Protein 8OV0 (pdb70)

InterPro domains:
  IPR001007 VWFC domain [PS01208] (5296-5344)
  IPR001007 VWFC domain [PS50184] (5276-5345)
  IPR001007 VWFC domain [PS50184] (5381-5448)
  IPR001007 VWFC domain [SM00214] (396-443)
  IPR001007 VWFC domain [SM00214] (763-827)
  IPR001007 VWFC domain [SM00214] (865-907)
  IPR001007 VWFC domain [SM00214] (4852-4917)
  IPR001007 VWFC domain [SM00214] (5278-5344)
  IPR001007 VWFC domain [SM00214] (5383-5447)
  IPR001007 VWFC domain [SM00215] (396-464)
  IPR001007 VWFC domain [SM00215] (865-934)
  IPR001846 von Willebrand factor, type D domain [PF00094] (81-218)
  IPR001846 von Willebrand factor, type D domain [PF00094] (434-587)
  IPR001846 von Willebrand factor, type D domain [PF00094] (903-1051)
  IPR001846 von Willebrand factor, type D domain [PF00094] (4921-5080)
  IPR001846 von Willebrand factor, type D domain [PS51233] (79-249)
  IPR001846 von Willebrand factor, type D domain [PS51233] (432-607)
  IPR001846 von Willebrand factor, type D domain [PS51233] (901-1072)
  IPR001846 von Willebrand factor, type D domain [PS51233] (4919-5103)
  IPR001846 von Willebrand factor, type D domain [SM00216] (69-227)

B-factor: mean 18.99, std 10.09, range [4.97, 63.89]

Secondary structure (DSSP, 8-state):
--S--SPEEEEPPPB------SSTT-EEEEEHHHHHHTT---S-TT-EEEEEEEEETTBTTS-GGGGT--EEEETTTEEEEEGGGS-SSS-----EEEEEEEEEPPSS--

Sequence (110 aa):
GGRDCHPRCTTWTKWFDVDFPSPGPHGGDKETYNNIIRSGEKKICRRPEEITRLQCCRAKSHPEVSIEHLGQVVQCSREEGLVCRNQDQQGPFKMCLNYEVRVLCCETPKGCP

Organism: Homo sapiens (NCBI:txid9606)

Nearest PDB structures (foldseek):
  8ov0-assembly1_A  TM=1.009E+00  e=3.315E-21  Homo sapiens
  8oer-assembly1_I  TM=9.069E-01  e=1.353E-08  Homo sapiens
  7a5o-assembly1_E  TM=8.402E-01  e=1.024E-05  Homo sapiens
  6tm6-assembly1_A  TM=7.935E-01  e=8.227E-06  Homo sapiens
  8ck2-assembly1_A  TM=7.857E-01  e=8.227E-06  Homo sapiens

Solvent-accessible surface area: 6932 Å² total; per-residue (Å²): 127,90,95,107,34,127,58,54,62,88,83,20,125,56,1,44,44,44,150,12,67,108,30,96,164,16,8,0,65,0,19,28,87,52,0,90,198,62,67,58,182,25,34,77,108,99,33,62,60,67,144,14,68,24,67,1,90,89,88,59,166,66,52,15,131,165,73,49,23,80,41,105,61,20,58,114,68,0,0,26,0,124,0,87,67,5,98,45,153,84,92,61,2,62,22,0,9,0,58,0,28,4,11,70,73,51,100,85,31,171

GO terms:
  GO:0070701 mucus layer (C, IDA)
  GO:0005576 extracellular region (C, EXP)
  GO:0005796 Golgi lumen (C, TAS)
  GO:0005886 plasma membrane (C, TAS)
  GO:0005576 extracellular region (C, IDA)
  GO:0005201 extracellular matrix structural constituent (F, TAS)
  GO:0070062 extracellular exosome (C, HDA)

Structure (mmCIF, N/CA/C/O backbone):
data_8OV0
#
_entry.id   8OV0
#
_cell.length_a   30.659
_cell.length_b   22.921
_cell.length_c   66.231
_cell.angle_alpha   90.000
_cell.angle_beta   94.910
_cell.angle_gamma   90.000
#
_symmetry.space_group_name_H-M   'P 1 21 1'
#
loop_
_entity.id
_entity.type
_entity.pdbx_description
1 polymer Mucin-5AC
2 non-polymer 'CALCIUM ION'
3 non-polymer 'CHLORIDE ION'
4 water water
#
loop_
_atom_site.group_PDB
_atom_site.id
_atom_site.type_symbol
_atom_site.label_atom_id
_atom_site.label_alt_id
_atom_site.label_comp_id
_atom_site.label_asym_id
_atom_site.label_entity_id
_atom_site.label_seq_id
_atom_site.pdbx_PDB_ins_code
_atom_site.Cartn_x
_atom_site.Cartn_y
_atom_site.Cartn_z
_atom_site.occupancy
_atom_site.B_iso_or_equiv
_atom_site.auth_seq_id
_atom_site.auth_comp_id
_atom_site.auth_asym_id
_atom_site.auth_atom_id
_atom_site.pdbx_PDB_model_num
ATOM 1 N N . GLY A 1 1 ? -13.87872 -3.04350 48.67214 1.000 15.82209 3516 GLY A N 1
ATOM 2 C CA . GLY A 1 1 ? -14.87591 -4.08756 48.50969 1.000 17.20845 3516 GLY A CA 1
ATOM 3 C C . GLY A 1 1 ? -14.24748 -5.46118 48.48501 1.000 18.72850 3516 GLY A C 1
ATOM 4 O O . GLY A 1 1 ? -13.03794 -5.60046 48.68064 1.000 18.55742 3516 GLY A O 1
ATOM 5 N N . GLY A 1 2 ? -15.06166 -6.48385 48.24645 1.000 16.49232 3517 GLY A N 1
ATOM 6 C CA . GLY A 1 2 ? -14.56192 -7.84021 48.25662 1.000 15.72044 3517 GLY A CA 1
ATOM 7 C C . GLY A 1 2 ? -14.00463 -8.33686 46.94690 1.000 19.08054 3517 GLY A C 1
ATOM 8 O O . GLY A 1 2 ? -13.77879 -9.54406 46.80133 1.000 19.83132 3517 GLY A O 1
ATOM 9 N N . ARG A 1 3 ? -13.77249 -7.45534 45.98031 1.000 18.55182 3518 ARG A N 1
ATOM 10 C CA . ARG A 1 3 ? -13.19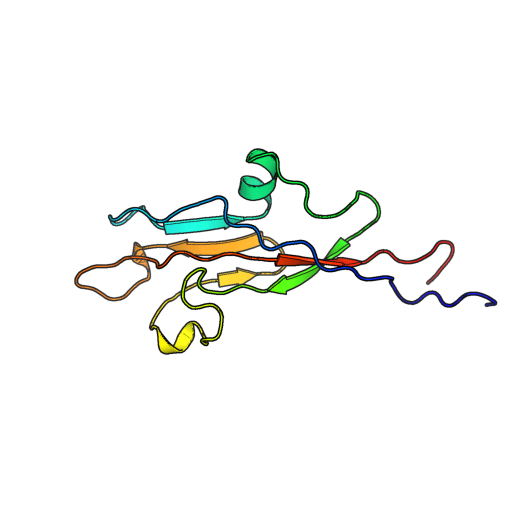057 -7.86718 44.71399 1.000 18.37243 3518 ARG A CA 1
ATOM 11 C C . ARG A 1 3 ? -11.95519 -7.03089 44.39418 1.000 18.94266 3518 ARG A C 1
ATOM 12 O O . ARG A 1 3 ? -11.90755 -5.82609 44.67179 1.000 14.32790 3518 ARG A O 1
ATOM 15 N N . ASP A 1 4 ? -10.94311 -7.71049 43.85366 1.000 15.59965 3519 ASP A N 1
ATOM 16 C CA . ASP A 1 4 ? -9.81735 -7.10011 43.14860 1.000 18.38091 3519 ASP A CA 1
ATOM 17 C C . ASP A 1 4 ? -10.31988 -6.48778 41.84947 1.000 22.44605 3519 ASP A C 1
ATOM 18 O O . ASP A 1 4 ? -10.63399 -7.20700 40.89997 1.000 22.05847 3519 ASP A O 1
ATOM 23 N N . CYS A 1 5 ? -10.40002 -5.16306 41.81221 1.000 23.82204 3520 CYS A N 1
ATOM 24 C CA . CYS A 1 5 ? -10.93743 -4.44072 40.66979 1.000 28.22902 3520 CYS A CA 1
ATOM 25 C C . CYS A 1 5 ? -9.90928 -3.89866 39.69333 1.000 24.04180 3520 CYS A C 1
ATOM 26 O O . CYS A 1 5 ? -10.30506 -3.19246 38.75740 1.000 26.92906 3520 CYS A O 1
ATOM 29 N N . HIS A 1 6 ? -8.62520 -4.18964 39.85793 1.000 20.37534 3521 HIS A N 1
ATOM 30 C CA . HIS A 1 6 ? -7.68486 -3.63987 38.89292 1.000 21.24222 3521 HIS A CA 1
ATOM 31 C C . HIS A 1 6 ? -7.89070 -4.32187 37.53943 1.000 24.00047 3521 HIS A C 1
ATOM 32 O O . HIS A 1 6 ? -8.31342 -5.47782 37.47881 1.000 21.82922 3521 HIS A O 1
ATOM 39 N N . PRO A 1 7 ? -7.64087 -3.61100 36.43873 1.000 17.25669 3522 PRO A N 1
ATOM 40 C CA . PRO A 1 7 ? -7.98397 -4.15573 35.12272 1.000 21.27051 3522 PRO A CA 1
ATOM 41 C C . PRO A 1 7 ? -7.24984 -5.45900 34.84498 1.000 17.79705 3522 PRO A C 1
ATOM 42 O O . PRO A 1 7 ? -6.10128 -5.64777 35.25188 1.000 21.74389 3522 PRO A O 1
ATOM 46 N N . ARG A 1 8 ? -7.93769 -6.36343 34.15481 1.000 20.54126 3523 ARG A N 1
ATOM 47 C CA . ARG A 1 8 ? -7.32097 -7.55359 33.59205 1.000 17.35199 3523 ARG A CA 1
ATOM 48 C C . ARG A 1 8 ? -6.84162 -7.20544 32.19069 1.000 16.78623 3523 ARG A C 1
ATOM 49 O O . ARG A 1 8 ? -7.61821 -6.70843 31.36994 1.000 16.52828 3523 ARG A O 1
ATOM 51 N N . CYS A 1 9 ? -5.56581 -7.44130 31.93099 1.000 18.80057 3524 CYS A N 1
ATOM 52 C CA . CYS A 1 9 ? -4.92558 -6.97811 30.71020 1.000 19.18588 3524 CYS A CA 1
ATOM 53 C C . CYS A 1 9 ? -4.29601 -8.16002 29.98744 1.000 21.27905 3524 CYS A C 1
ATOM 54 O O . CYS A 1 9 ? -3.63601 -8.99947 30.61070 1.000 21.12135 3524 CYS A O 1
ATOM 57 N N A THR A 1 10 ? -4.49659 -8.21271 28.66606 0.620 14.85624 3525 THR A N 1
ATOM 58 N N B THR A 1 10 ? -4.52052 -8.23497 28.68293 0.380 14.92013 3525 THR A N 1
ATOM 59 C CA A THR A 1 10 ? -4.03736 -9.30645 27.81192 0.620 15.96810 3525 THR A CA 1
ATOM 60 C CA B THR A 1 10 ? -3.93084 -9.28269 27.87014 0.380 15.97121 3525 THR A CA 1
ATOM 61 C C A THR A 1 10 ? -3.46901 -8.72454 26.52325 0.620 14.05995 3525 THR A C 1
ATOM 62 C C B THR A 1 10 ? -3.39800 -8.65152 26.59606 0.380 14.14731 3525 THR A C 1
ATOM 63 O O A THR A 1 10 ? -4.12241 -7.88653 25.89519 0.620 15.43932 3525 THR A O 1
ATOM 64 O O B THR A 1 10 ? -3.97779 -7.69173 26.07965 0.380 15.69900 3525 THR A O 1
ATOM 71 N N . TRP A 1 11 ? -2.27521 -9.16623 26.11597 1.000 13.96186 3526 TRP A N 1
ATOM 72 C CA . TRP A 1 11 ? -1.70858 -8.70438 24.85425 1.000 11.55115 3526 TRP A CA 1
ATOM 73 C C . TRP A 1 11 ? -2.29329 -9.45190 23.66787 1.000 13.26308 3526 TRP A C 1
ATOM 74 O O . TRP A 1 11 ? -2.48493 -10.67373 23.70697 1.000 13.36184 3526 TRP A O 1
ATOM 85 N N . THR A 1 12 ? -2.51519 -8.71542 22.58208 1.000 12.21082 3527 THR A N 1
ATOM 86 C CA . THR A 1 12 ? -2.90959 -9.35148 21.34381 1.000 11.06973 3527 THR A CA 1
ATOM 87 C C . THR A 1 12 ? -1.70652 -10.03656 20.72815 1.000 11.29360 3527 THR A C 1
ATOM 88 O O . THR A 1 12 ? -0.55577 -9.81046 21.11622 1.000 10.59391 3527 THR A O 1
ATOM 92 N N . LYS A 1 13 ? -1.97697 -10.82468 19.69649 1.000 11.49134 3528 LYS A N 1
ATOM 93 C CA . LYS A 1 13 ? -0.89406 -11.19763 18.81757 1.000 11.93566 3528 LYS A CA 1
ATOM 94 C C . LYS A 1 13 ? -0.36111 -9.95541 18.11243 1.000 12.26490 3528 LYS A C 1
ATOM 95 O O . LYS A 1 13 ? -0.93771 -8.86084 18.18824 1.000 10.40813 3528 LYS A O 1
ATOM 101 N N . TRP A 1 14 ? 0.75363 -10.14028 17.41364 1.000 10.83563 3529 TRP A N 1
ATOM 102 C CA . TRP A 1 14 ? 1.33801 -9.08829 16.58243 1.000 10.21649 3529 TRP A CA 1
ATOM 103 C C . TRP A 1 14 ? 0.66568 -9.06878 15.21384 1.000 10.16984 3529 TRP A C 1
ATOM 104 O O . TRP A 1 14 ? 0.48908 -10.11688 14.57406 1.000 11.07172 3529 TRP A O 1
ATOM 115 N N . PHE A 1 15 ? 0.29885 -7.87413 14.76498 1.000 9.16862 3530 PHE A N 1
ATOM 116 C CA . PHE A 1 15 ? -0.39696 -7.66968 13.50999 1.000 8.99052 3530 PHE A CA 1
ATOM 117 C C . PHE A 1 15 ? 0.54710 -7.07026 12.47996 1.000 7.08254 3530 PHE A C 1
ATOM 118 O O . PHE A 1 15 ? 1.34433 -6.17458 12.78570 1.000 11.15314 3530 PHE A O 1
ATOM 126 N N . ASP A 1 16 ? 0.42048 -7.52889 11.24044 1.000 8.81319 3531 ASP A N 1
ATOM 127 C CA . ASP A 1 16 ? 1.26373 -7.02917 10.16064 1.000 8.50092 3531 ASP A CA 1
ATOM 128 C C . ASP A 1 16 ? 0.39317 -7.09670 8.90472 1.000 8.65576 3531 ASP A C 1
ATOM 129 O O . ASP A 1 16 ? 0.42668 -8.06065 8.13245 1.000 7.90772 3531 ASP A O 1
ATOM 134 N N . VAL A 1 17 ? -0.45133 -6.07856 8.72467 1.000 9.44647 3532 VAL A N 1
ATOM 135 C CA . VAL A 1 17 ? -1.43975 -6.13358 7.65188 1.000 8.45119 3532 VAL A CA 1
ATOM 136 C C . VAL A 1 17 ? -1.03487 -5.32941 6.42520 1.000 8.52452 3532 VAL A C 1
ATOM 137 O O . VAL A 1 17 ? -1.68880 -5.45195 5.37626 1.000 12.20120 3532 VAL A O 1
ATOM 141 N N . ASP A 1 18 ? -0.00089 -4.49576 6.51387 1.000 6.47908 3533 ASP A N 1
ATOM 142 C CA . ASP A 1 18 ? 0.42353 -3.68152 5.38885 1.000 7.41521 3533 ASP A CA 1
ATOM 143 C C . ASP A 1 18 ? 1.89913 -3.99191 5.13908 1.000 10.11048 3533 ASP A C 1
ATOM 144 O O . ASP A 1 18 ? 2.59385 -4.52291 6.01298 1.000 13.03755 3533 ASP A O 1
ATOM 149 N N . PHE A 1 19 ? 2.35679 -3.74529 3.91478 1.000 10.44419 3534 PHE A N 1
ATOM 150 C CA . PHE A 1 19 ? 3.75737 -4.01171 3.56280 1.000 11.84273 3534 PHE A CA 1
ATOM 151 C C . PHE A 1 19 ? 4.21671 -2.83440 2.70965 1.000 10.28050 3534 PHE A C 1
ATOM 152 O O . PHE A 1 19 ? 3.52391 -2.47060 1.74445 1.000 13.68830 3534 PHE A O 1
ATOM 160 N N . PRO A 1 20 ? 5.36217 -2.22060 3.01108 1.000 11.33134 3535 PRO A N 1
ATOM 161 C CA . PRO A 1 20 ? 5.73006 -0.99724 2.29392 1.000 14.85378 3535 PRO A CA 1
ATOM 162 C C . PRO A 1 20 ? 6.09870 -1.26772 0.84495 1.000 13.05298 3535 PRO A C 1
ATOM 163 O O . PRO A 1 20 ? 6.68592 -2.29800 0.51280 1.000 16.38152 3535 PRO A O 1
ATOM 167 N N . SER A 1 21 ? 5.71771 -0.33137 -0.02596 1.000 14.96947 3536 SER A N 1
ATOM 168 C CA . SER A 1 21 ? 6.19714 -0.28272 -1.39996 1.000 16.61238 3536 SER A CA 1
ATOM 169 C C . SER A 1 21 ? 6.90574 1.05030 -1.64431 1.000 22.92082 3536 SER A C 1
ATOM 170 O O . SER A 1 21 ? 6.65610 2.01728 -0.91647 1.000 18.99059 3536 SER A O 1
ATOM 173 N N . PRO A 1 22 ? 7.83283 1.12310 -2.60588 1.000 19.01629 3537 PRO A N 1
ATOM 174 C CA . PRO A 1 22 ? 8.63761 2.34620 -2.76850 1.000 15.57368 3537 PRO A CA 1
ATOM 175 C C . PRO A 1 22 ? 7.82383 3.50017 -3.33645 1.000 18.75310 3537 PRO A C 1
ATOM 176 O O . PRO A 1 22 ? 6.71457 3.35126 -3.84740 1.000 17.89717 3537 PRO A O 1
ATOM 180 N N . GLY A 1 23 ? 8.41680 4.68034 -3.23642 1.000 16.46970 3538 GLY A N 1
ATOM 181 C CA . GLY A 1 23 ? 7.85384 5.86821 -3.82853 1.000 13.09034 3538 GLY A CA 1
ATOM 182 C C . GLY A 1 23 ? 7.42014 6.84478 -2.76214 1.000 17.29592 3538 GLY A C 1
ATOM 183 O O . GLY A 1 23 ? 7.19039 6.47960 -1.60249 1.000 15.38294 3538 GLY A O 1
ATOM 184 N N . PRO 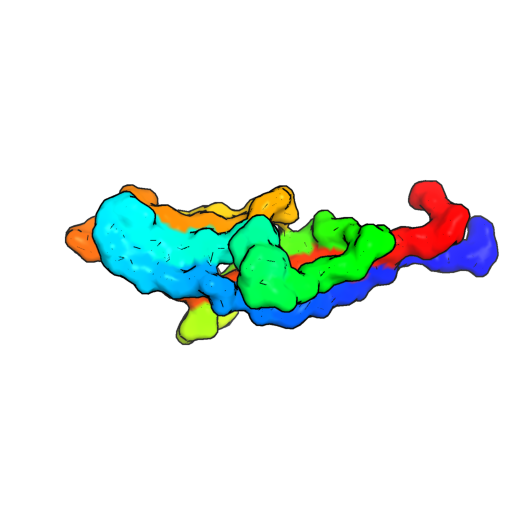A 1 24 ? 7.28200 8.11451 -3.14919 1.000 13.79374 3539 PRO A N 1
ATOM 185 C CA . PRO A 1 24 ? 6.99505 9.17012 -2.16403 1.000 21.92093 3539 PRO A CA 1
ATOM 186 C C . PRO A 1 24 ? 5.63406 9.07279 -1.49509 1.000 18.57692 3539 PRO A C 1
ATOM 187 O O . PRO A 1 24 ? 5.39554 9.78593 -0.51177 1.000 20.37707 3539 PRO A O 1
ATOM 191 N N . HIS A 1 25 ? 4.73315 8.21709 -1.94771 1.000 17.77643 3540 HIS A N 1
ATOM 192 C CA . HIS A 1 25 ? 3.47340 8.08842 -1.23360 1.000 18.90270 3540 HIS A CA 1
ATOM 193 C C . HIS A 1 25 ? 3.27495 6.69836 -0.63791 1.000 16.70511 3540 HIS A C 1
ATOM 194 O O . HIS A 1 25 ? 2.18075 6.38518 -0.15672 1.000 22.50973 3540 HIS A O 1
ATOM 201 N N . GLY A 1 26 ? 4.32468 5.87643 -0.59530 1.000 14.69164 3541 GLY A N 1
ATOM 202 C CA . GLY A 1 26 ? 4.25135 4.59381 0.07146 1.000 14.94854 3541 GLY A CA 1
ATOM 203 C C . GLY A 1 26 ? 4.55546 4.69736 1.55817 1.000 14.34380 3541 GLY A C 1
ATOM 204 O O . GLY A 1 26 ? 4.88950 5.75362 2.09629 1.000 10.12494 3541 GLY A O 1
ATOM 205 N N . GLY A 1 27 ? 4.44589 3.56017 2.22580 1.000 10.09203 3542 GLY A N 1
ATOM 206 C CA . GLY A 1 27 ? 4.69776 3.50444 3.64963 1.000 10.28871 3542 GLY A CA 1
ATOM 207 C C . GLY A 1 27 ? 4.16312 2.20355 4.21017 1.000 8.76542 3542 GLY A C 1
ATOM 208 O O . GLY A 1 27 ? 3.88725 1.25757 3.47330 1.000 12.53518 3542 GLY A O 1
ATOM 209 N N . ASP A 1 28 ? 4.03435 2.17757 5.53597 1.000 5.95148 3543 ASP A N 1
ATOM 210 C CA . ASP A 1 28 ? 3.51945 1.01080 6.25161 1.000 7.02185 3543 ASP A CA 1
ATOM 211 C C . ASP A 1 28 ? 2.52334 1.56329 7.25597 1.000 7.99883 3543 ASP A C 1
ATOM 212 O O . ASP A 1 28 ? 2.90336 2.32810 8.14580 1.000 10.24407 3543 ASP A O 1
ATOM 217 N N . LYS A 1 29 ? 1.24880 1.22451 7.08784 1.000 8.03095 3544 LYS A N 1
ATOM 218 C CA . LYS A 1 29 ? 0.16464 1.79751 7.88633 1.000 10.03398 3544 LYS A CA 1
ATOM 219 C C . LYS A 1 29 ? -0.47981 0.67048 8.68844 1.000 10.72841 3544 LYS A C 1
ATOM 220 O O . LYS A 1 29 ? -1.44352 0.04527 8.23715 1.000 10.44066 3544 LYS A O 1
ATOM 226 N N . GLU A 1 30 ? 0.08037 0.39472 9.86599 1.000 8.13496 3545 GLU A N 1
ATOM 227 C CA . GLU A 1 30 ? -0.47270 -0.60619 10.77574 1.000 6.79016 3545 GLU A CA 1
ATOM 228 C C . GLU A 1 30 ? -1.41219 0.07694 11.76163 1.000 7.57500 3545 GLU A C 1
ATOM 229 O O . GLU A 1 30 ? -1.20744 0.09189 12.96874 1.000 9.58442 3545 GLU A O 1
ATOM 235 N N . THR A 1 31 ? -2.45870 0.66291 11.20185 1.000 9.96427 3546 THR A N 1
ATOM 236 C CA . THR A 1 31 ? -3.47505 1.33377 11.99928 1.000 11.45391 3546 THR A CA 1
ATOM 237 C C . THR A 1 31 ? -4.54665 0.33497 12.42126 1.000 10.71885 3546 THR A C 1
ATOM 238 O O . THR A 1 31 ? -4.77662 -0.67573 11.75507 1.000 8.30441 3546 THR A O 1
ATOM 242 N N . TYR A 1 32 ? -5.22173 0.62992 13.53767 1.000 9.95168 3547 TYR A N 1
ATOM 243 C CA . TYR A 1 32 ? -6.32167 -0.23832 13.95750 1.000 7.38594 3547 TYR A CA 1
ATOM 244 C C . TYR A 1 32 ? -7.37212 -0.36597 12.85751 1.000 10.40584 3547 TYR A C 1
ATOM 245 O O . TYR A 1 32 ? -7.90233 -1.45401 12.62126 1.000 11.60354 3547 TYR A O 1
ATOM 254 N N . ASN A 1 33 ? -7.68127 0.74131 12.17367 1.000 13.25658 3548 ASN A N 1
ATOM 255 C CA . ASN A 1 33 ? -8.57671 0.70415 11.01656 1.000 12.74116 3548 ASN A CA 1
ATOM 256 C C . ASN A 1 33 ? -8.17585 -0.36606 10.00582 1.000 13.03028 3548 ASN A C 1
ATOM 257 O O . ASN A 1 33 ? -8.99108 -1.21555 9.62320 1.000 12.63005 3548 ASN A O 1
ATOM 262 N N . ASN A 1 34 ? -6.92229 -0.32678 9.54536 1.000 9.22404 3549 ASN A N 1
ATOM 263 C CA . ASN A 1 34 ? -6.47596 -1.28146 8.53161 1.000 9.26142 3549 ASN A CA 1
ATOM 264 C C . ASN A 1 34 ? -6.45300 -2.70266 9.06509 1.000 8.33353 3549 ASN A C 1
ATOM 265 O O . ASN A 1 34 ? -6.74792 -3.64425 8.31663 1.000 9.31449 3549 ASN A O 1
ATOM 270 N N . ILE A 1 35 ? -6.12661 -2.87175 10.34724 1.000 8.76214 3550 ILE A N 1
ATOM 271 C CA . ILE A 1 35 ? -6.03926 -4.20290 10.94457 1.000 8.83778 3550 ILE A CA 1
ATOM 272 C C . ILE A 1 35 ? -7.41657 -4.83900 10.99808 1.000 10.98503 3550 ILE A C 1
ATOM 273 O O . ILE A 1 35 ? -7.60405 -6.00023 10.61813 1.000 11.91460 3550 ILE A O 1
ATOM 278 N N . ILE A 1 36 ? -8.40274 -4.07446 11.45669 1.000 9.86460 3551 ILE A N 1
ATOM 279 C CA . ILE A 1 36 ? -9.77301 -4.58102 11.53867 1.000 11.60581 3551 ILE A CA 1
ATOM 280 C C . ILE A 1 36 ? -10.31255 -4.89847 10.15180 1.000 12.15749 3551 ILE A C 1
ATOM 281 O O . ILE A 1 36 ? -10.90882 -5.95538 9.92500 1.000 13.16740 3551 ILE A O 1
ATOM 286 N N . ARG A 1 37 ? -10.10335 -3.99711 9.20077 1.000 11.84040 3552 ARG A N 1
ATOM 287 C CA . ARG A 1 37 ? -10.60820 -4.23526 7.85630 1.000 12.60202 3552 ARG A CA 1
ATOM 288 C C . ARG A 1 37 ? -9.88355 -5.36497 7.14679 1.000 17.08548 3552 ARG A C 1
ATOM 289 O O . ARG A 1 37 ? -10.35885 -5.82570 6.10375 1.000 14.46907 3552 ARG A O 1
ATOM 297 N N . SER A 1 38 ? -8.75668 -5.82799 7.68443 1.000 11.29116 3553 SER A N 1
ATOM 298 C CA . SER A 1 38 ? -8.06445 -6.98293 7.15285 1.000 11.86448 3553 SER A CA 1
ATOM 299 C C . SER A 1 38 ? -8.59413 -8.29042 7.74386 1.000 13.27726 3553 SER A C 1
ATOM 300 O O . SER A 1 38 ? -7.98943 -9.34731 7.54000 1.000 18.24328 3553 SER A O 1
ATOM 303 N N . GLY A 1 39 ? -9.71210 -8.23527 8.45547 1.000 16.88764 3554 GLY A N 1
ATOM 304 C CA . GLY A 1 39 ? -10.31985 -9.41087 9.03869 1.000 15.61178 3554 GLY A CA 1
ATOM 305 C C . GLY A 1 39 ? -9.80812 -9.76297 10.41460 1.000 24.31092 3554 GLY A C 1
ATOM 306 O O . GLY A 1 39 ? -10.26635 -10.75525 10.99391 1.000 21.54804 3554 GLY A O 1
ATOM 307 N N . GLU A 1 40 ? -8.89133 -8.97540 10.96616 1.000 18.22353 3555 GLU A N 1
ATOM 308 C CA . GLU A 1 40 ? -8.28181 -9.29003 12.24923 1.000 15.35073 3555 GLU A CA 1
ATOM 309 C C . GLU A 1 40 ? -9.09570 -8.73947 13.40885 1.000 18.00111 3555 GLU A C 1
ATOM 310 O O . GLU A 1 40 ? -9.68056 -7.65241 13.32481 1.000 18.47282 3555 GLU A O 1
ATOM 316 N N . LYS A 1 41 ? -9.15404 -9.52657 14.48114 1.000 20.81427 3556 LYS A N 1
ATOM 317 C CA A LYS A 1 41 ? -9.69568 -9.07621 15.75377 0.497 21.81628 3556 LYS A CA 1
ATOM 318 C CA B LYS A 1 41 ? -9.69347 -9.08278 15.75724 0.503 21.81774 3556 LYS A CA 1
ATOM 319 C C . LYS A 1 41 ? -8.58039 -8.46732 16.59460 1.000 17.22803 3556 LYS A C 1
ATOM 320 O O . LYS A 1 41 ? -7.46702 -8.99499 16.63885 1.000 20.05669 3556 LYS A O 1
ATOM 331 N N . ILE A 1 42 ? -8.88724 -7.35236 17.26456 1.000 19.87256 3557 ILE A N 1
ATOM 332 C CA . ILE A 1 42 ? -7.92906 -6.73503 18.17978 1.000 19.13781 3557 ILE A CA 1
ATOM 333 C C . ILE A 1 42 ? -8.39289 -7.06484 19.60230 1.000 20.80343 3557 ILE A C 1
ATOM 334 O O . ILE A 1 42 ? -8.11876 -8.15941 20.10133 1.000 18.93050 3557 ILE A O 1
ATOM 339 N N . CYS A 1 43 ? -9.13242 -6.16603 20.25184 1.000 18.82159 3558 CYS A N 1
ATOM 340 C CA . CYS A 1 43 ? -9.62309 -6.41417 21.60250 1.000 23.00465 3558 CYS A CA 1
ATOM 341 C C . CYS A 1 43 ? -11.04559 -6.96774 21.55490 1.000 29.39469 3558 CYS A C 1
ATOM 342 O O . CYS A 1 43 ? -11.72538 -6.92253 20.52747 1.000 25.79719 3558 CYS A O 1
ATOM 345 N N . ARG A 1 44 ? -11.50176 -7.49166 22.68946 1.000 26.36340 3559 ARG A N 1
ATOM 346 C CA . ARG A 1 44 ? -12.92426 -7.77721 22.78373 1.000 30.55514 3559 ARG A CA 1
ATOM 347 C C . ARG A 1 44 ? -13.68536 -6.49588 23.10357 1.000 33.56149 3559 ARG A C 1
ATOM 348 O O . ARG A 1 44 ? -13.10561 -5.47277 23.48078 1.000 31.14416 3559 ARG A O 1
ATOM 351 N N . ARG A 1 45 ? -15.00418 -6.55187 22.92604 1.000 30.45275 3560 ARG A N 1
ATOM 352 C CA . ARG A 1 45 ? -15.83337 -5.36661 23.14196 1.000 39.85139 3560 ARG A CA 1
ATOM 353 C C . ARG A 1 45 ? -15.63735 -4.74572 24.51998 1.000 41.59489 3560 ARG A C 1
ATOM 354 O O . ARG A 1 45 ? -15.46725 -3.51760 24.59615 1.000 42.46528 3560 ARG A O 1
ATOM 356 N N . PRO A 1 46 ? -15.61976 -5.50566 25.62345 1.000 39.96272 3561 PRO A N 1
ATOM 357 C CA . PRO A 1 46 ? -15.47089 -4.87656 26.94636 1.000 40.10728 3561 PRO A CA 1
ATOM 358 C C . PRO A 1 46 ? -14.12150 -4.22609 27.18800 1.000 39.65845 3561 PRO A C 1
ATOM 359 O O . PRO A 1 46 ? -14.02490 -3.37198 28.07878 1.000 34.63459 3561 PRO A O 1
ATOM 363 N N . GLU A 1 47 ? -13.08687 -4.58220 26.43017 1.000 37.22336 3562 GLU A N 1
ATOM 364 C CA . GLU A 1 47 ? -11.73437 -4.14668 26.74203 1.000 22.80745 3562 GLU A CA 1
ATOM 365 C C . GLU A 1 47 ? -11.37797 -2.83486 26.04519 1.000 30.17087 3562 GLU A C 1
ATOM 366 O O . GLU A 1 47 ? -11.99387 -2.42891 25.05685 1.000 33.46774 3562 GLU A O 1
ATOM 372 N N . GLU A 1 48 ? -10.35713 -2.17235 26.58374 1.000 23.18021 3563 GLU A N 1
ATOM 373 C CA . GLU A 1 48 ? -9.87583 -0.90199 26.06736 1.000 31.35429 3563 GLU A CA 1
ATOM 374 C C . GLU A 1 48 ? -8.38981 -1.00481 25.75997 1.000 31.05580 3563 GLU A C 1
ATOM 375 O O . GLU A 1 48 ? -7.62714 -1.63292 26.50262 1.000 27.47425 3563 GLU A O 1
ATOM 377 N N . ILE A 1 49 ? -7.99631 -0.38649 24.65049 1.000 31.56433 3564 ILE A N 1
ATOM 378 C CA . ILE A 1 49 ? -6.59665 -0.30852 24.25429 1.000 25.70902 3564 ILE A CA 1
ATOM 379 C C . ILE A 1 49 ? -5.82893 0.53392 25.26483 1.000 22.39252 3564 ILE A C 1
ATOM 380 O O . ILE A 1 49 ? -6.07276 1.73618 25.42079 1.000 26.48633 3564 ILE A O 1
ATOM 385 N N . THR A 1 50 ? -4.90125 -0.09911 25.96736 1.000 19.89099 3565 THR A N 1
ATOM 386 C CA . THR A 1 50 ? -4.17389 0.52629 27.05681 1.000 21.50390 3565 THR A CA 1
ATOM 387 C C . THR A 1 50 ? -2.72041 0.81116 26.71793 1.000 20.12439 3565 THR A C 1
ATOM 388 O O . THR A 1 50 ? -2.14190 1.75698 27.25560 1.000 31.58729 3565 THR A O 1
ATOM 392 N N . ARG A 1 51 ? -2.12735 0.03694 25.81207 1.000 20.99454 3566 ARG A N 1
ATOM 393 C CA . ARG A 1 51 ? -0.73251 0.21271 25.43537 1.000 14.90924 3566 ARG A CA 1
ATOM 394 C C . ARG A 1 51 ? -0.56448 -0.33575 24.02699 1.000 16.19260 3566 ARG A C 1
ATOM 395 O O . ARG A 1 51 ? -1.25054 -1.28205 23.63220 1.000 14.19101 3566 ARG A O 1
ATOM 403 N N . LEU A 1 52 ? 0.31795 0.29736 23.26690 1.000 12.68574 3567 LEU A N 1
ATOM 404 C CA . LEU A 1 52 ? 0.71525 -0.17055 21.94500 1.000 12.42816 3567 LEU A CA 1
ATOM 405 C C . LEU A 1 52 ? 2.20090 -0.51279 21.96281 1.000 11.56833 3567 LEU A C 1
ATOM 406 O O . LEU A 1 52 ? 3.00238 0.19667 22.57855 1.000 14.33058 3567 LEU A O 1
ATOM 411 N N . GLN A 1 53 ? 2.58758 -1.58388 21.27456 1.000 9.54193 3568 GLN A N 1
ATOM 412 C CA . GLN A 1 53 ? 3.99971 -1.81291 21.01182 1.000 8.82069 3568 GLN A CA 1
ATOM 413 C C . GLN A 1 53 ? 4.18798 -1.99229 19.51682 1.000 9.60603 3568 GLN A C 1
ATOM 414 O O . GLN A 1 53 ? 3.30431 -2.50872 18.82096 1.000 7.87412 3568 GLN A O 1
ATOM 420 N N A CYS A 1 54 ? 5.35724 -1.54691 19.04346 0.757 11.67136 3569 CYS A N 1
ATOM 421 N N B CYS A 1 54 ? 5.32306 -1.52748 19.01541 0.243 11.64496 3569 CYS A N 1
ATOM 422 C CA A CYS A 1 54 ? 5.70473 -1.47532 17.62922 0.757 10.49466 3569 CYS A CA 1
ATOM 423 C CA B CYS A 1 54 ? 5.62051 -1.68123 17.60409 0.243 10.45832 3569 CYS A CA 1
ATOM 424 C C A CYS A 1 54 ? 7.13186 -1.98015 17.42782 0.757 10.85190 3569 CYS A C 1
ATOM 425 C C B CYS A 1 54 ? 7.08547 -2.04547 17.44349 0.243 10.84612 3569 CYS A C 1
ATOM 426 O O A CYS A 1 54 ? 8.01024 -1.69802 18.24811 0.757 11.64031 3569 CYS A O 1
ATOM 427 O O B CYS A 1 54 ? 7.92343 -1.75255 18.29961 0.243 11.68429 3569 CYS A O 1
ATOM 432 N N . ARG A 1 55 ? 7.38145 -2.69135 16.32341 1.000 8.68631 3570 ARG A N 1
ATOM 433 C CA . ARG A 1 55 ? 8.74985 -3.11033 16.01840 1.000 8.38048 3570 ARG A CA 1
ATOM 434 C C . ARG A 1 55 ? 8.87875 -3.43491 14.53580 1.000 9.01400 3570 ARG A C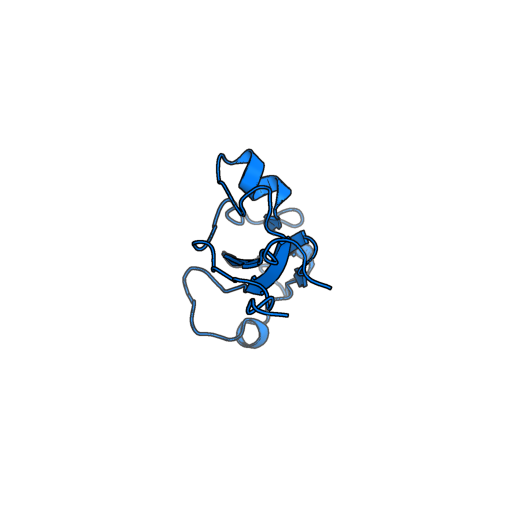 1
ATOM 435 O O . ARG A 1 55 ? 7.88841 -3.64352 13.83128 1.000 9.53433 3570 ARG A O 1
ATOM 443 N N . ALA A 1 56 ? 10.12492 -3.42246 14.05901 1.000 6.59560 3571 ALA A N 1
ATOM 444 C CA . ALA A 1 56 ? 10.40957 -3.87318 12.70327 1.000 8.51261 3571 ALA A CA 1
ATOM 445 C C . ALA A 1 56 ? 10.23096 -5.38814 12.62911 1.000 8.61659 3571 ALA A C 1
ATOM 446 O O . ALA A 1 56 ? 10.84238 -6.12765 13.40721 1.000 12.08583 3571 ALA A O 1
ATOM 448 N N . LYS A 1 57 ? 9.38185 -5.83844 11.69566 1.000 7.17203 3572 LYS A N 1
ATOM 449 C CA . LYS A 1 57 ? 8.99953 -7.25222 11.60361 1.000 5.96979 3572 LYS A CA 1
ATOM 450 C C . LYS A 1 57 ? 10.20706 -8.17310 11.47616 1.000 8.73615 3572 LYS A C 1
ATOM 451 O O . LYS A 1 57 ? 10.28059 -9.21612 12.14127 1.000 9.74448 3572 LYS A O 1
ATOM 457 N N . SER A 1 58 ? 11.14404 -7.82808 10.60057 1.000 9.68958 3573 SER A N 1
ATOM 458 C CA . SER A 1 58 ? 12.29670 -8.67917 10.36309 1.000 9.94291 3573 SER A CA 1
ATOM 459 C C . SER A 1 58 ? 13.50372 -8.27363 11.19618 1.000 12.25668 3573 SER A C 1
ATOM 460 O O . SER A 1 58 ? 14.57222 -8.88294 11.04960 1.000 13.82668 3573 SER A O 1
ATOM 463 N N . HIS A 1 59 ? 13.33834 -7.31093 12.10868 1.000 12.26940 3574 HIS A N 1
ATOM 464 C CA . HIS A 1 59 ? 14.39604 -6.86020 13.01342 1.000 11.91206 3574 HIS A CA 1
ATOM 465 C C . HIS A 1 59 ? 13.77120 -6.59804 14.38062 1.000 12.98214 3574 HIS A C 1
ATOM 466 O O . HIS A 1 59 ? 13.84270 -5.48524 14.91295 1.000 11.93946 3574 HIS A O 1
ATOM 473 N N . PRO A 1 60 ? 13.10775 -7.60473 14.97059 1.000 13.36948 3575 PRO A N 1
ATOM 474 C CA . PRO A 1 60 ? 12.20224 -7.32517 16.10106 1.000 13.22162 3575 PRO A CA 1
ATOM 475 C C . PRO A 1 60 ? 12.88502 -6.86988 17.38501 1.000 16.27336 3575 PRO A C 1
ATOM 476 O O . PRO A 1 60 ? 12.19196 -6.34110 18.26426 1.000 14.55808 3575 PRO A O 1
ATOM 480 N N . GLU A 1 61 ? 14.20470 -7.01071 17.52792 1.000 17.04880 3576 GLU A N 1
ATOM 481 C CA . GLU A 1 61 ? 14.83581 -6.66480 18.79892 1.000 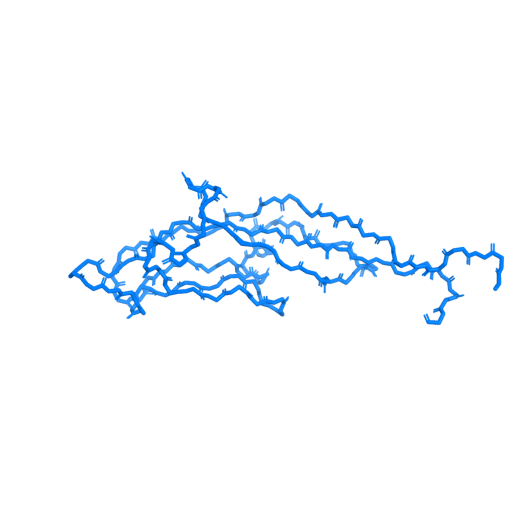17.10905 3576 GLU A CA 1
ATOM 482 C C . GLU A 1 61 ? 15.37134 -5.23973 18.86930 1.000 24.46112 3576 GLU A C 1
ATOM 483 O O . GLU A 1 61 ? 15.72391 -4.78636 19.96259 1.000 22.34484 3576 GLU A O 1
ATOM 489 N N . VAL A 1 62 ? 15.42902 -4.51823 17.76403 1.000 16.55753 3577 VAL A N 1
ATOM 490 C CA . VAL A 1 62 ? 16.19669 -3.28351 17.69840 1.000 19.73887 3577 VAL A CA 1
ATOM 491 C C . VAL A 1 62 ? 15.31248 -2.08309 17.98672 1.000 19.91151 3577 VAL A C 1
ATOM 492 O O . VAL A 1 62 ? 14.09872 -2.08936 17.73643 1.000 19.75631 3577 VAL A O 1
ATOM 496 N N . SER A 1 63 ? 15.92719 -1.03378 18.52113 1.000 25.86729 3578 SER A N 1
ATOM 497 C CA . SER A 1 63 ? 15.24433 0.24599 18.57625 1.000 20.77168 3578 SER A CA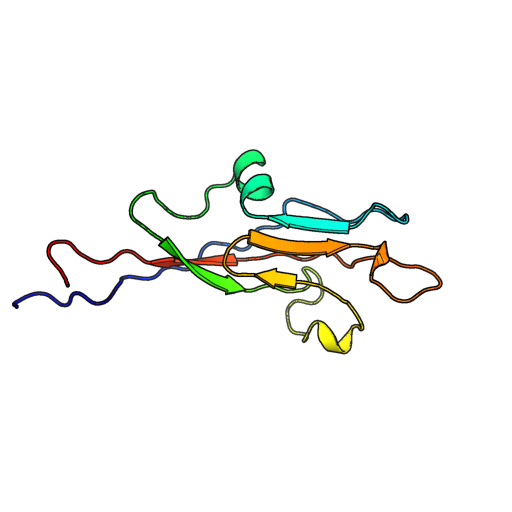 1
ATOM 498 C C . SER A 1 63 ? 15.15226 0.81419 17.16710 1.000 25.81189 3578 SER A C 1
ATOM 499 O O . SER A 1 63 ? 16.12300 0.79372 16.40271 1.000 22.09384 3578 SER A O 1
ATOM 502 N N . ILE A 1 64 ? 13.96917 1.32189 16.82211 1.000 19.62025 3579 ILE A N 1
ATOM 503 C CA . ILE A 1 64 ? 13.74641 1.77408 15.45700 1.000 16.57511 3579 ILE A CA 1
ATOM 504 C C . ILE A 1 64 ? 14.62661 2.98213 15.16770 1.000 20.56534 3579 ILE A C 1
ATOM 505 O O . ILE A 1 64 ? 15.06131 3.18790 14.02776 1.00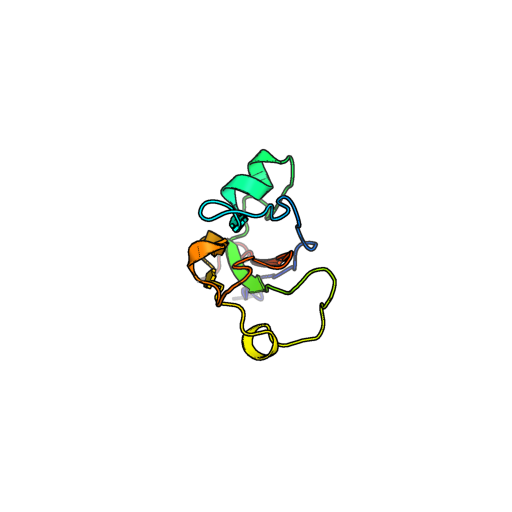0 18.09279 3579 ILE A O 1
ATOM 510 N N . GLU A 1 65 ? 14.94879 3.75357 16.21234 1.000 20.25121 3580 GLU A N 1
ATOM 511 C CA . GLU A 1 65 ? 15.81475 4.92254 16.08433 1.000 21.70687 3580 GLU A CA 1
ATOM 512 C C . GLU A 1 65 ? 17.17467 4.54568 15.51107 1.000 23.74193 3580 GLU A C 1
ATOM 513 O O . GLU A 1 65 ? 17.78149 5.32491 14.76541 1.000 23.15419 3580 GLU A O 1
ATOM 519 N N . HIS A 1 66 ? 17.68541 3.36331 15.86587 1.000 24.60385 3581 HIS A N 1
ATOM 520 C CA . HIS A 1 66 ? 18.99736 2.97408 15.36443 1.000 22.35641 3581 HIS A CA 1
ATOM 521 C C . HIS A 1 66 ? 18.96983 2.58826 13.89645 1.000 26.06321 3581 HIS A C 1
ATOM 522 O O . HIS A 1 66 ? 20.03018 2.34489 13.31386 1.000 22.51403 3581 HIS A O 1
ATOM 529 N N . LEU A 1 67 ? 17.79417 2.52232 13.29080 1.000 19.16957 3582 LEU A N 1
ATOM 530 C CA . LEU A 1 67 ? 17.67020 2.29144 11.86539 1.000 19.11201 3582 LEU A CA 1
ATOM 531 C C . LEU A 1 67 ? 17.49700 3.59369 11.09956 1.000 21.11286 3582 LEU A C 1
ATOM 532 O O . LEU A 1 67 ? 17.33866 3.56685 9.87449 1.000 22.20612 3582 LEU A O 1
ATOM 537 N N . GLY A 1 68 ? 17.52093 4.73217 11.79494 1.000 19.11986 3583 GLY A N 1
ATOM 538 C CA . GLY A 1 68 ? 17.30877 6.00089 11.14373 1.000 20.06965 3583 GLY A CA 1
ATOM 539 C C . GLY A 1 68 ? 15.89407 6.22769 10.67051 1.000 15.81747 3583 GLY A C 1
ATOM 540 O O . GLY A 1 68 ? 15.64563 7.20373 9.95829 1.000 18.70397 3583 GLY A O 1
ATOM 541 N N . GLN A 1 69 ? 14.95644 5.36607 11.06030 1.000 12.99418 3584 GLN A N 1
ATOM 542 C CA . GLN A 1 69 ? 13.58954 5.42402 10.55416 1.000 13.69470 3584 GLN A CA 1
ATOM 543 C C . GLN A 1 69 ? 12.74236 6.36833 11.38893 1.000 11.91369 3584 GLN A C 1
ATOM 544 O O . GLN A 1 69 ? 12.90277 6.43222 12.61211 1.000 11.05788 3584 GLN A O 1
ATOM 550 N N . VAL A 1 70 ? 11.84771 7.10365 10.70688 1.000 9.93054 3585 VAL A N 1
ATOM 551 C CA . VAL A 1 70 ? 10.92804 8.07202 11.29912 1.000 8.09476 3585 VAL A CA 1
ATOM 552 C C . VAL A 1 70 ? 9.54147 7.44776 11.25460 1.000 7.71698 3585 VAL A C 1
ATOM 553 O O . VAL A 1 70 ? 8.98667 7.25634 10.16755 1.000 8.42609 3585 VAL A O 1
ATOM 557 N N . VAL A 1 71 ? 9.00925 7.08617 12.42683 1.000 6.52709 3586 VAL A N 1
ATOM 558 C CA . VAL A 1 71 ? 7.74220 6.36696 12.52427 1.000 6.71163 3586 VAL A CA 1
ATOM 559 C C . VAL A 1 71 ? 6.96173 6.95698 13.69240 1.000 10.93251 3586 VAL A C 1
ATOM 560 O O . VAL A 1 71 ? 7.51267 7.64564 14.55711 1.000 12.39794 3586 VAL A O 1
ATOM 564 N N . GLN A 1 72 ? 5.66031 6.68630 13.73148 1.000 7.83987 3587 GLN A N 1
ATOM 565 C CA . GLN A 1 72 ? 4.88766 7.03052 14.91733 1.000 9.84973 3587 GLN A CA 1
ATOM 566 C C . GLN A 1 72 ? 4.19397 5.78193 15.43426 1.000 14.26521 3587 GLN A C 1
ATOM 567 O O . GLN A 1 72 ? 3.53962 5.06514 14.67168 1.000 11.27402 3587 GLN A O 1
ATOM 573 N N . CYS A 1 73 ? 4.33393 5.53829 16.73138 1.000 8.97200 3588 CYS A N 1
ATOM 574 C CA . CYS A 1 73 ? 3.69249 4.44241 17.44519 1.000 9.99111 3588 CYS A CA 1
ATOM 575 C C . CYS A 1 73 ? 2.75654 5.07012 18.48016 1.000 15.00858 3588 CYS A C 1
ATOM 576 O O . CYS A 1 73 ? 3.18196 5.35923 19.60205 1.000 16.85737 3588 CYS A O 1
ATOM 579 N N . SER A 1 74 ? 1.49930 5.30780 18.10360 1.000 12.88649 3589 SER A N 1
ATOM 580 C CA . SER A 1 74 ? 0.56600 6.05575 18.94417 1.000 16.77215 3589 SER A CA 1
ATOM 581 C C . SER A 1 74 ? -0.55223 5.16027 19.46175 1.000 14.78836 3589 SER A C 1
ATOM 582 O O . SER A 1 74 ? -1.18603 4.42466 18.69665 1.000 13.60475 3589 SER A O 1
ATOM 585 N N . ARG A 1 75 ? -0.82408 5.26031 20.75970 1.000 11.24930 3590 ARG A N 1
ATOM 586 C CA . ARG A 1 75 ? -1.81984 4.37979 21.35560 1.000 12.53852 3590 ARG A CA 1
ATOM 587 C C . ARG A 1 75 ? -3.19307 4.57186 20.72022 1.000 13.78038 3590 ARG A C 1
ATOM 588 O O . ARG A 1 75 ? -3.99277 3.62945 20.66793 1.000 12.68809 3590 ARG A O 1
ATOM 591 N N . GLU A 1 76 ? -3.49553 5.77437 20.22628 1.000 13.33636 3591 GLU A N 1
ATOM 592 C CA . GLU A 1 76 ? -4.83790 6.02326 19.70916 1.000 16.60559 3591 GLU A CA 1
ATOM 593 C C . GLU A 1 76 ? -5.07133 5.43811 18.31780 1.000 16.37236 3591 GLU A C 1
ATOM 594 O O . GLU A 1 76 ? -6.23052 5.28554 17.91410 1.000 16.58599 3591 GLU A O 1
ATOM 597 N N . GLU A 1 77 ? -4.01434 5.10245 17.58985 1.000 12.41772 3592 GLU A N 1
ATOM 598 C CA . GLU A 1 77 ? -4.09270 4.90146 16.14090 1.000 12.81177 3592 GLU A CA 1
ATOM 599 C C . GLU A 1 77 ? -3.43129 3.62098 15.64692 1.000 13.83168 3592 GLU A C 1
ATOM 600 O O . GLU A 1 77 ? -3.94948 2.98837 14.71749 1.000 11.94825 3592 GLU A O 1
ATOM 606 N N . GLY A 1 78 ? -2.30350 3.23484 16.22157 1.000 11.89232 3593 GLY A N 1
ATOM 607 C CA . GLY A 1 78 ? -1.44915 2.20367 15.66207 1.000 14.01908 3593 GLY A CA 1
ATOM 608 C C . GLY A 1 78 ? -0.11926 2.78238 15.21731 1.000 13.04851 3593 GLY A C 1
ATOM 609 O O . GLY A 1 78 ? 0.32265 3.83848 15.67849 1.000 13.57476 3593 GLY A O 1
ATOM 610 N N . LEU A 1 79 ? 0.52667 2.08654 14.28776 1.000 7.62446 3594 LEU A N 1
ATOM 611 C CA . LEU A 1 79 ? 1.80075 2.55560 13.75730 1.000 8.73330 3594 LEU A CA 1
ATOM 612 C C . LEU A 1 79 ? 1.60795 3.15033 12.36981 1.000 10.78658 3594 LEU A C 1
ATOM 613 O O . LEU A 1 79 ? 0.98656 2.53043 11.50115 1.000 8.83851 3594 LEU A O 1
ATOM 618 N N . VAL A 1 80 ? 2.20071 4.31510 12.13995 1.000 6.47147 3595 VAL A N 1
ATOM 619 C CA . VAL A 1 80 ? 2.28050 4.86466 10.79133 1.000 7.51710 3595 VAL A CA 1
ATOM 620 C C . VAL A 1 80 ? 3.72455 5.17952 10.44721 1.000 8.50023 3595 VAL A C 1
ATOM 621 O O . VAL A 1 80 ? 4.42508 5.84392 11.22135 1.000 10.68386 3595 VAL A O 1
ATOM 625 N N . CYS A 1 81 ? 4.15552 4.72016 9.26525 1.000 5.88733 3596 CYS A N 1
ATOM 626 C CA . CYS A 1 81 ? 5.44558 5.05583 8.67984 1.000 6.79107 3596 CYS A CA 1
ATOM 627 C C . CYS A 1 81 ? 5.15865 5.58136 7.28302 1.000 8.55831 3596 CYS A C 1
ATOM 628 O O . CYS A 1 81 ? 4.41582 4.94318 6.53219 1.000 8.95511 3596 CYS A O 1
ATOM 631 N N . ARG A 1 82 ? 5.72379 6.73795 6.93895 1.000 6.09075 3597 ARG A N 1
ATOM 632 C CA . ARG A 1 82 ? 5.59046 7.31143 5.60258 1.000 9.33476 3597 ARG A CA 1
ATOM 633 C C . ARG A 1 82 ? 6.94209 7.35081 4.90568 1.000 8.41012 3597 ARG A C 1
ATOM 634 O O . ARG A 1 82 ? 7.91751 7.85105 5.47594 1.000 7.64107 3597 ARG A O 1
ATOM 642 N N . ASN A 1 83 ? 6.99177 6.90118 3.64813 1.000 8.56753 3598 ASN A N 1
ATOM 643 C CA . ASN A 1 83 ? 8.27786 6.91862 2.95453 1.000 10.83159 3598 ASN A CA 1
ATOM 644 C C . ASN A 1 83 ? 8.82754 8.33710 2.86219 1.000 9.53131 3598 ASN A C 1
ATOM 645 O O . ASN A 1 83 ? 10.04410 8.54540 2.93775 1.000 10.39158 3598 ASN A O 1
ATOM 650 N N . GLN A 1 84 ? 7.94767 9.32961 2.68678 1.000 8.96339 3599 GLN A N 1
ATOM 651 C CA . GLN A 1 84 ? 8.42190 10.69143 2.46096 1.000 9.58821 3599 GLN A CA 1
ATOM 652 C C . GLN A 1 84 ? 9.17227 11.25978 3.65821 1.000 9.97721 3599 GLN A C 1
ATOM 653 O O . GLN A 1 84 ? 9.91417 12.22440 3.49314 1.000 11.32759 3599 GLN A O 1
ATOM 659 N N . ASP A 1 85 ? 9.00495 10.68841 4.84328 1.000 9.68828 3600 ASP A N 1
ATOM 660 C CA . ASP A 1 85 ? 9.66698 11.16727 6.05186 1.000 10.45310 3600 ASP A CA 1
ATOM 661 C C . ASP A 1 85 ? 11.08241 10.61747 6.21346 1.000 9.77794 3600 ASP A C 1
ATOM 662 O O . ASP A 1 85 ? 11.80650 11.06061 7.11085 1.000 13.40391 3600 ASP A O 1
ATOM 667 N N . GLN A 1 86 ? 11.48684 9.65597 5.39215 1.000 7.71205 3601 GLN A N 1
ATOM 668 C CA . GLN A 1 86 ? 12.75057 8.96503 5.60473 1.000 11.14263 3601 GLN A CA 1
ATOM 669 C C . GLN A 1 86 ? 13.88465 9.62609 4.82591 1.000 13.27720 3601 GLN A C 1
ATOM 670 O O . GLN A 1 86 ? 13.66616 10.35789 3.86517 1.000 16.15615 3601 GLN A O 1
ATOM 676 N N . GLN A 1 87 ? 15.11157 9.34075 5.25039 1.000 22.89595 3602 GLN A N 1
ATOM 677 C CA . GLN A 1 87 ? 16.27670 9.90915 4.58405 1.000 26.24675 3602 GLN A CA 1
ATOM 678 C C . GLN A 1 87 ? 16.52691 9.21663 3.24807 1.000 25.33338 3602 GLN A C 1
ATOM 679 O O . GLN A 1 87 ? 16.20928 8.03678 3.05891 1.000 23.49297 3602 GLN A O 1
ATOM 682 N N . GLY A 1 88 ? 17.08744 9.97449 2.30600 1.000 17.74263 3603 GLY A N 1
ATOM 683 C CA . GLY A 1 88 ? 17.32410 9.48178 0.96837 1.000 22.64564 3603 GLY A CA 1
ATOM 684 C C . GLY A 1 88 ? 18.66983 8.80064 0.82146 1.000 24.76651 3603 GLY A C 1
ATOM 685 O O . GLY A 1 88 ? 19.40848 8.61804 1.79472 1.000 25.27955 3603 GLY A O 1
ATOM 686 N N . PRO A 1 89 ? 19.04150 8.45459 -0.42236 1.000 28.27912 3604 PRO A N 1
ATOM 687 C CA . PRO A 1 89 ? 18.34530 8.75926 -1.68415 1.000 30.00161 3604 PRO A CA 1
ATOM 688 C C . PRO A 1 89 ? 17.30010 7.71068 -2.04889 1.000 35.46643 3604 PRO A C 1
ATOM 689 O O . PRO A 1 89 ? 16.68776 7.78917 -3.10999 1.000 48.11224 3604 PRO A O 1
ATOM 693 N N . PHE A 1 90 ? 17.10784 6.69859 -1.20448 1.000 32.41099 3605 PHE A N 1
ATOM 694 C CA . PHE A 1 90 ? 16.05983 5.69101 -1.36730 1.000 36.08063 3605 PHE A CA 1
ATOM 695 C C . PHE A 1 90 ? 15.18037 5.82095 -0.13084 1.000 26.92630 3605 PHE A C 1
ATOM 696 O O . PHE A 1 90 ? 15.42576 5.20431 0.90899 1.000 31.40516 3605 PHE A O 1
ATOM 698 N N . LYS A 1 91 ? 14.16140 6.65546 -0.25018 1.000 26.81348 3606 LYS A N 1
ATOM 699 C CA . LYS A 1 91 ? 13.35777 7.07913 0.88636 1.000 22.58061 3606 LYS A CA 1
ATOM 700 C C . LYS A 1 91 ? 12.31622 5.99552 1.10701 1.000 15.65871 3606 LYS A C 1
ATOM 701 O O . LYS A 1 91 ? 11.30014 5.96026 0.40692 1.000 20.32015 3606 LYS A O 1
ATOM 707 N N . MET A 1 92 ? 12.54817 5.07391 2.04976 1.000 15.40733 3607 MET A N 1
ATOM 708 C CA . MET A 1 92 ? 11.54552 4.02412 2.16074 1.000 12.91385 3607 MET A CA 1
ATOM 709 C C . MET A 1 92 ? 11.45121 3.43036 3.56263 1.000 10.10614 3607 MET A C 1
ATOM 710 O O . MET A 1 92 ? 12.46168 3.18979 4.22890 1.000 11.90980 3607 MET A O 1
ATOM 715 N N . CYS A 1 93 ? 10.20862 3.20465 3.99239 1.000 6.47947 3608 CYS A N 1
ATOM 716 C CA . CYS A 1 93 ? 9.92922 2.52237 5.24872 1.000 7.11769 3608 CYS A CA 1
ATOM 717 C C . CYS A 1 93 ? 10.35092 1.06434 5.22614 1.000 6.95961 3608 CYS A C 1
ATOM 718 O O . CYS A 1 93 ? 10.21310 0.37134 4.21544 1.000 10.37367 3608 CYS A O 1
ATOM 721 N N . LEU A 1 94 ? 10.81852 0.59030 6.37262 1.000 9.13451 3609 LEU A N 1
ATOM 722 C CA . LEU A 1 94 ? 10.90576 -0.84046 6.58481 1.000 10.02011 3609 LEU A CA 1
ATOM 723 C C . LEU A 1 94 ? 9.51036 -1.37387 6.90570 1.000 7.15349 3609 LEU A C 1
ATOM 724 O O . LEU A 1 94 ? 8.54468 -0.61346 7.02672 1.000 8.30611 3609 LEU A O 1
ATOM 729 N N . ASN A 1 95 ? 9.40194 -2.69791 7.02762 1.000 7.50768 3610 ASN A N 1
ATOM 730 C CA . ASN A 1 95 ? 8.14641 -3.36586 7.38482 1.000 8.44281 3610 ASN A CA 1
ATOM 731 C C . ASN A 1 95 ? 7.98892 -3.46618 8.90038 1.000 6.56749 3610 ASN A C 1
ATOM 732 O O . ASN A 1 95 ? 8.84870 -4.04225 9.57556 1.000 7.68761 3610 ASN A O 1
ATOM 737 N N . TYR A 1 96 ? 6.88296 -2.94824 9.42592 1.000 4.97294 3611 TYR A N 1
ATOM 738 C CA . TYR A 1 96 ? 6.62081 -2.97447 10.85994 1.000 5.63906 3611 TYR A CA 1
ATOM 739 C C . TYR A 1 96 ? 5.42625 -3.86074 11.19272 1.000 6.97934 3611 TYR A C 1
ATOM 740 O O . TYR A 1 96 ? 4.61420 -4.20779 10.33144 1.000 8.83248 3611 TYR A O 1
ATOM 749 N N . GLU A 1 97 ? 5.32738 -4.20159 12.48157 1.000 6.29081 3612 GLU A N 1
ATOM 750 C CA . GLU A 1 97 ? 4.19407 -4.91398 13.06417 1.000 7.12353 3612 GLU A CA 1
ATOM 751 C C . GLU A 1 97 ? 3.88777 -4.27850 14.41432 1.000 9.22528 3612 GLU A C 1
ATOM 752 O O . GLU A 1 97 ? 4.72114 -3.56825 14.98686 1.000 8.63065 3612 GLU A O 1
ATOM 758 N N . VAL A 1 98 ? 2.66994 -4.50754 14.91655 1.000 6.80707 3613 VAL A N 1
ATOM 759 C CA . VAL A 1 98 ? 2.22825 -3.90308 16.17424 1.000 6.14478 3613 VAL A CA 1
ATOM 760 C C . VAL A 1 98 ? 1.45272 -4.92836 16.98392 1.000 6.64248 3613 VAL A C 1
ATOM 761 O O . VAL A 1 98 ? 0.85185 -5.86097 16.44183 1.000 8.75036 3613 VAL A O 1
ATOM 765 N N . ARG A 1 99 ? 1.42530 -4.71656 18.29555 1.000 7.67537 3614 ARG A N 1
ATOM 766 C CA . ARG A 1 99 ? 0.51156 -5.46880 19.14984 1.000 7.47311 3614 ARG A CA 1
ATOM 767 C C . ARG A 1 99 ? -0.02315 -4.53897 20.23483 1.000 10.30026 3614 ARG A C 1
ATOM 768 O O . ARG A 1 99 ? 0.57289 -3.50335 20.55314 1.000 9.23716 3614 ARG A O 1
ATOM 776 N N . VAL A 1 100 ? -1.16534 -4.93800 20.79854 1.000 9.57420 3615 VAL A N 1
ATOM 777 C CA . VAL A 1 100 ? -2.02099 -4.10125 21.63025 1.000 9.98030 3615 VAL A CA 1
ATOM 778 C C . VAL A 1 100 ? -2.24841 -4.77964 22.97398 1.000 12.05742 3615 VAL A C 1
ATOM 779 O O . VAL A 1 100 ? -2.50892 -5.98632 23.02917 1.000 10.74351 3615 VAL A O 1
ATOM 783 N N . LEU A 1 101 ? -2.19613 -3.99703 24.05042 1.000 10.05818 3616 LEU A N 1
ATOM 784 C CA . LEU A 1 101 ? -2.58998 -4.47738 25.37151 1.000 12.98150 3616 LEU A CA 1
ATOM 785 C C . LEU A 1 101 ? -4.05601 -4.13272 25.60252 1.000 14.86056 3616 LEU A C 1
ATOM 786 O O . LEU A 1 101 ? -4.41839 -2.95205 25.64251 1.000 19.41458 3616 LEU A O 1
ATOM 791 N N . CYS A 1 102 ? -4.89041 -5.15961 25.77397 1.000 11.03427 3617 CYS A N 1
ATOM 792 C CA . CYS A 1 102 ? -6.33143 -5.00101 25.92382 1.000 12.71689 3617 CYS A CA 1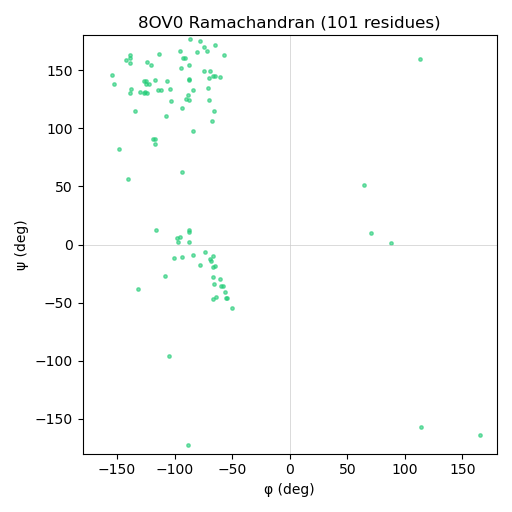
ATOM 793 C C . CYS A 1 102 ? -6.66632 -5.17324 27.39971 1.000 16.51743 3617 CYS A C 1
ATOM 794 O O . CYS A 1 102 ? -6.34676 -6.21290 27.98052 1.000 17.19853 3617 CYS A O 1
ATOM 797 N N . CYS A 1 103 ? -7.30288 -4.17290 28.00190 1.000 15.72380 3618 CYS A N 1
ATOM 798 C CA . CYS A 1 103 ? -7.60075 -4.19733 29.43303 1.000 21.99055 3618 CYS A CA 1
ATOM 799 C C . CYS A 1 103 ? -9.09874 -4.05976 29.67595 1.000 25.95043 3618 CYS A C 1
ATOM 800 O O . CYS A 1 103 ? -9.77054 -3.24990 29.03685 1.000 21.23520 3618 CYS A O 1
ATOM 803 N N . GLU A 1 104 ? -9.62621 -4.84771 30.60993 1.000 22.36438 3619 GLU A N 1
ATOM 804 C CA . GLU A 1 104 ? -11.03101 -4.74362 30.98557 1.000 24.54002 3619 GLU A CA 1
ATOM 805 C C . GLU A 1 104 ? -11.13537 -4.66102 32.49984 1.000 29.93805 3619 GLU A C 1
ATOM 806 O O . GLU A 1 104 ? -10.51240 -5.45434 33.20975 1.000 21.56732 3619 GLU A O 1
ATOM 812 N N . THR A 1 105 ? -11.90698 -3.67383 32.99350 1.000 28.09124 3620 THR A N 1
ATOM 813 C CA . THR A 1 105 ? -12.07217 -3.51862 34.43452 1.000 35.07067 3620 THR A CA 1
ATOM 814 C C . THR A 1 105 ? -13.24589 -4.36257 34.90618 1.000 38.29617 3620 THR A C 1
ATOM 815 O O . THR A 1 105 ? -14.33513 -4.27013 34.32759 1.000 42.65311 3620 THR A O 1
ATOM 819 N N . PRO A 1 106 ? -13.05623 -5.19461 35.93078 1.000 46.67773 3621 PRO A N 1
ATOM 820 C CA . PRO A 1 106 ? -14.15329 -6.03167 36.42543 1.000 46.53617 3621 PRO A CA 1
ATOM 821 C C . PRO A 1 106 ? -15.36186 -5.20602 36.84762 1.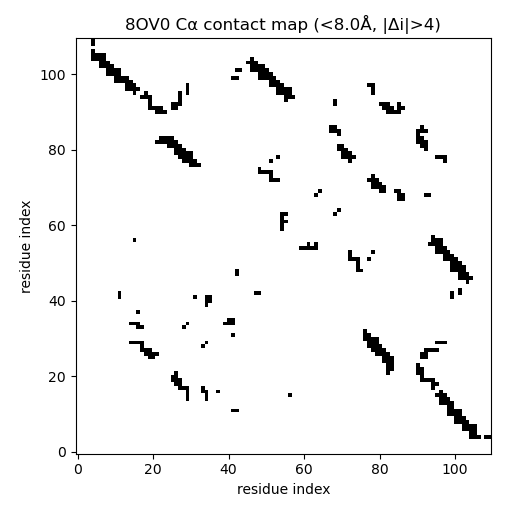000 45.81096 3621 PRO A C 1
ATOM 822 O O . PRO A 1 106 ? -15.28279 -3.99485 37.07025 1.000 48.31496 3621 PRO A O 1
ATOM 826 N N . LYS A 1 107 ? -16.49700 -5.89304 36.95966 1.000 52.52561 3622 LYS A N 1
ATOM 827 C CA . LYS A 1 107 ? -17.76868 -5.22725 37.20825 1.000 50.92286 3622 LYS A CA 1
ATOM 828 C C . LYS A 1 107 ? -17.78756 -4.54591 38.57224 1.000 50.87551 3622 LYS A C 1
ATOM 829 O O . LYS A 1 107 ? -17.20593 -5.03225 39.54600 1.000 53.85223 3622 LYS A O 1
ATOM 831 N N . GLY A 1 108 ? -18.47588 -3.40595 38.63059 1.000 49.34149 3623 GLY A N 1
ATOM 832 C CA . GLY A 1 108 ? -18.71269 -2.70027 39.87690 1.000 50.46256 3623 GLY A CA 1
ATOM 833 C C . GLY A 1 108 ? -17.44928 -2.18401 40.52606 1.000 58.76515 3623 GLY A C 1
ATOM 834 O O . GLY A 1 108 ? -17.21187 -2.42143 41.71498 1.000 63.89270 3623 GLY A O 1
ATOM 835 N N . CYS A 1 109 ? -16.62809 -1.46958 39.75650 1.000 49.25014 3624 CYS A N 1
ATOM 836 C CA . CYS A 1 109 ? -15.32149 -1.06845 40.23579 1.000 55.11614 3624 CYS A CA 1
ATOM 837 C C . CYS A 1 109 ? -15.04785 0.37908 39.83709 1.000 56.50526 3624 CYS A C 1
ATOM 838 O O . CYS A 1 109 ? -15.29575 0.75747 38.67557 1.000 52.64967 3624 CYS A O 1
ATOM 841 N N . PRO A 1 110 ? -14.54954 1.21481 40.76702 1.000 52.54720 3625 PRO A N 1
ATOM 842 C CA . PRO A 1 110 ? -14.30766 2.64836 40.55015 1.000 48.81336 3625 PRO A CA 1
ATOM 843 C C . PRO A 1 110 ? -13.33119 2.92039 39.40837 1.000 44.19094 3625 PRO A C 1
ATOM 844 O O . PRO A 1 110 ? -12.42125 2.11612 39.20400 1.000 43.87242 3625 PRO A O 1
#

Radius of gyration: 16.6 Å; Cα contacts (8 Å, |Δi|>4): 238; chains: 1; bounding box: 38×22×52 Å

Foldseek 3Di:
DPDDFDWDKDKDDKDFQAFFDFDQFTWGFFWPVSRVVSVDDAEDPQWDFDDKDKAQPVGRPDDVVVVQFDWDADSVIGIIGGQNPGDDPGRIYGGMIMMTMIIHTDPPDD